Protein AF-A0A6L6G7Q2-F1 (afdb_monomer_lite)

pLDDT: mean 91.33, std 10.76, range [51.22, 98.31]

Radius of gyration: 20.95 Å; chains: 1; bounding box: 35×25×62 Å

Structure (mmCIF, N/CA/C/O backbone):
data_AF-A0A6L6G7Q2-F1
#
_entry.id   AF-A0A6L6G7Q2-F1
#
loop_
_atom_site.group_PDB
_atom_site.id
_atom_site.type_symbol
_atom_site.label_atom_id
_atom_site.label_alt_id
_atom_site.label_comp_id
_atom_site.label_asym_id
_atom_site.label_entity_id
_atom_site.label_seq_id
_atom_site.pdbx_PDB_ins_code
_atom_site.Cartn_x
_atom_site.Cartn_y
_atom_site.Cartn_z
_atom_site.occupancy
_atom_site.B_iso_or_equiv
_atom_site.auth_seq_id
_atom_site.auth_comp_id
_atom_site.auth_asym_id
_atom_site.auth_atom_id
_atom_site.pdbx_PDB_model_num
ATOM 1 N N . MET A 1 1 ? -1.459 4.761 33.527 1.00 51.22 1 MET A N 1
ATOM 2 C CA . MET A 1 1 ? -2.480 4.071 32.713 1.00 51.22 1 MET A CA 1
ATOM 3 C C . MET A 1 1 ? -3.604 5.061 32.487 1.00 51.22 1 MET A C 1
ATOM 5 O O . MET A 1 1 ? -4.128 5.562 33.476 1.00 51.22 1 MET A O 1
ATOM 9 N N . GLU A 1 2 ? -3.931 5.403 31.241 1.00 62.84 2 GLU A N 1
ATOM 10 C CA . GLU A 1 2 ? -5.169 6.145 30.980 1.00 62.84 2 GLU A CA 1
ATOM 11 C C . GLU A 1 2 ? -6.356 5.309 31.467 1.00 62.84 2 GLU A C 1
ATOM 13 O O . GLU A 1 2 ? -6.451 4.119 31.166 1.00 62.84 2 GLU A O 1
ATOM 18 N N . LYS A 1 3 ? -7.251 5.914 32.249 1.00 75.31 3 LYS A N 1
ATOM 19 C CA . LYS A 1 3 ? -8.533 5.287 32.573 1.00 75.31 3 LYS A CA 1
ATOM 20 C C . LYS A 1 3 ? -9.404 5.328 31.319 1.00 75.31 3 LYS A C 1
ATOM 22 O O . LYS A 1 3 ? -9.640 6.403 30.772 1.00 75.31 3 LYS A O 1
ATOM 27 N N . ASN A 1 4 ? -9.917 4.175 30.902 1.00 81.38 4 ASN A N 1
ATOM 28 C CA . ASN A 1 4 ? -10.984 4.108 29.909 1.00 81.38 4 ASN A CA 1
ATOM 29 C C . ASN A 1 4 ? -12.270 4.636 30.557 1.00 81.38 4 ASN A C 1
ATOM 31 O O . ASN A 1 4 ? -12.920 3.936 31.333 1.00 81.38 4 ASN A O 1
ATOM 35 N N . THR A 1 5 ? -12.583 5.902 30.302 1.00 94.12 5 THR A N 1
ATOM 36 C CA . THR A 1 5 ? -13.849 6.534 30.668 1.00 94.12 5 THR A CA 1
ATOM 37 C C . THR A 1 5 ? -14.770 6.485 29.455 1.00 94.12 5 THR A C 1
ATOM 39 O O . THR A 1 5 ? -14.304 6.337 28.328 1.00 94.12 5 THR A O 1
ATOM 42 N N . LEU A 1 6 ? -16.084 6.604 29.658 1.00 94.75 6 LEU A N 1
ATOM 43 C CA . LEU A 1 6 ? -17.021 6.599 28.531 1.00 94.75 6 LEU A CA 1
ATOM 44 C C . LEU A 1 6 ? -16.699 7.699 27.493 1.00 94.75 6 LEU A C 1
ATOM 46 O O . LEU A 1 6 ? -16.644 7.363 26.314 1.00 94.75 6 LEU A O 1
ATOM 50 N N . PRO A 1 7 ? -16.377 8.953 27.884 1.00 95.31 7 PRO A N 1
ATO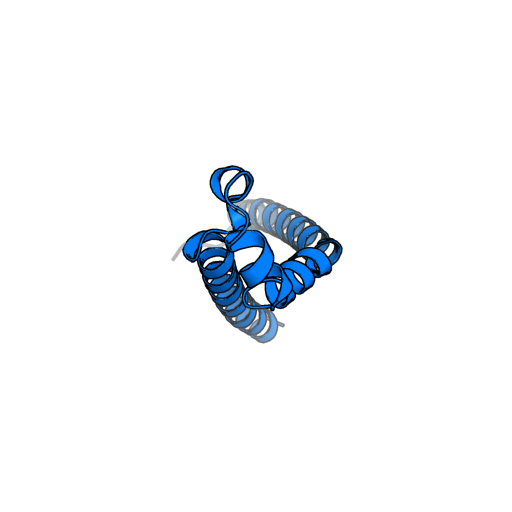M 51 C CA . PRO A 1 7 ? -15.934 9.964 26.923 1.00 95.31 7 PRO A CA 1
ATOM 52 C C . PRO A 1 7 ? -14.646 9.584 26.179 1.00 95.31 7 PRO A C 1
ATOM 54 O O . PRO A 1 7 ? -14.589 9.736 24.965 1.00 95.31 7 PRO A O 1
ATOM 57 N N . SER A 1 8 ? -13.636 9.026 26.865 1.00 95.12 8 SER A N 1
ATOM 58 C CA . SER A 1 8 ? -12.377 8.664 26.194 1.00 95.12 8 SER A CA 1
ATOM 59 C C . SER A 1 8 ? -12.519 7.460 25.260 1.00 95.12 8 SER A C 1
ATOM 61 O O . SER A 1 8 ? -11.760 7.329 24.303 1.00 95.12 8 SER A O 1
ATOM 63 N N . LEU A 1 9 ? -13.491 6.578 25.507 1.00 96.25 9 LEU A N 1
ATOM 64 C CA . LEU A 1 9 ? -13.844 5.497 24.588 1.00 96.25 9 LEU A CA 1
ATOM 65 C C . LEU A 1 9 ? -14.607 6.012 23.362 1.00 96.25 9 LEU A C 1
ATOM 67 O O . LEU A 1 9 ? -14.316 5.559 22.259 1.00 96.25 9 LEU A O 1
ATOM 71 N N . GLU A 1 10 ? -15.524 6.966 23.540 1.00 96.81 10 GLU A N 1
ATOM 72 C CA . GLU A 1 10 ? -16.251 7.605 22.434 1.00 96.81 10 GLU A CA 1
ATOM 73 C C . GLU A 1 10 ? -15.286 8.331 21.485 1.00 96.81 10 GLU A C 1
ATOM 75 O O . GLU A 1 10 ? -15.331 8.122 20.276 1.00 96.81 10 GLU A O 1
ATOM 80 N N . GLU A 1 11 ? -14.336 9.100 22.025 1.00 96.62 11 GLU A N 1
ATOM 81 C CA . GLU A 1 11 ? -13.295 9.771 21.231 1.00 96.62 11 GLU A CA 1
ATOM 82 C C . GLU A 1 11 ? -12.439 8.768 20.440 1.00 96.62 11 GLU A C 1
ATOM 84 O O . GLU A 1 11 ? -12.186 8.954 19.247 1.00 96.62 11 GLU A O 1
ATOM 89 N N . LYS A 1 12 ? -12.029 7.662 21.080 1.00 96.31 12 LYS A N 1
ATOM 90 C CA . LYS A 1 12 ? -11.268 6.585 20.423 1.00 96.31 12 LYS A CA 1
ATOM 91 C C . LYS A 1 12 ? -12.078 5.918 19.312 1.00 96.31 12 LYS A C 1
ATOM 93 O O . LYS A 1 12 ? -11.520 5.644 18.251 1.00 96.31 12 LYS A O 1
ATOM 98 N N . TYR A 1 13 ? -13.369 5.676 19.540 1.00 97.38 13 TYR A N 1
ATOM 99 C CA . TYR A 1 13 ? -14.273 5.112 18.541 1.00 97.38 13 TYR A CA 1
ATOM 100 C C . TYR A 1 13 ? -14.417 6.039 17.333 1.00 97.38 13 TYR A C 1
ATOM 102 O O . TYR A 1 13 ? -14.183 5.604 16.206 1.00 97.38 13 TYR A O 1
ATOM 110 N N . GLN A 1 14 ? -14.738 7.314 17.555 1.00 98.12 14 GLN A N 1
ATOM 111 C CA . GLN A 1 14 ? -14.923 8.283 16.474 1.00 98.12 14 GLN A CA 1
ATOM 112 C C . GLN A 1 14 ? -13.659 8.395 15.621 1.00 98.12 14 GLN A C 1
ATOM 114 O O . GLN A 1 14 ? -13.717 8.218 14.405 1.00 98.12 14 GLN A O 1
ATOM 119 N N . HIS A 1 15 ? -12.503 8.564 16.265 1.00 97.75 15 HIS A N 1
ATOM 120 C CA . HIS A 1 15 ? -11.221 8.645 15.576 1.00 97.75 15 HIS A CA 1
ATOM 121 C C . HIS A 1 15 ? -10.894 7.371 14.780 1.00 97.75 15 HIS A C 1
ATOM 123 O O . HIS A 1 15 ? -10.564 7.443 13.595 1.00 97.75 15 HIS A O 1
ATOM 129 N N . PHE A 1 16 ? -11.010 6.191 15.398 1.00 97.50 16 PHE A N 1
ATOM 130 C CA . PHE A 1 16 ? -10.663 4.940 14.724 1.00 97.50 16 PHE A CA 1
ATOM 131 C C . PHE A 1 16 ? -11.648 4.586 13.602 1.00 97.50 16 PHE A C 1
ATOM 133 O O . PHE A 1 16 ? -11.219 4.121 12.551 1.00 97.50 16 PHE A O 1
ATOM 140 N N . SER A 1 17 ? -12.947 4.846 13.782 1.00 98.12 17 SER A N 1
ATOM 141 C CA . SER A 1 17 ? -13.966 4.599 12.752 1.00 98.12 17 SER A CA 1
ATOM 142 C C . SER A 1 17 ? -13.710 5.414 11.481 1.00 98.12 17 SER A C 1
ATOM 144 O O . SER A 1 17 ? -13.834 4.884 10.376 1.00 98.12 17 SER A O 1
ATOM 146 N N . GLN A 1 18 ? -13.258 6.664 11.628 1.00 98.25 18 GLN A N 1
ATOM 147 C CA . GLN A 1 18 ? -12.865 7.507 10.505 1.00 98.25 18 GLN A CA 1
ATOM 148 C C . GLN A 1 18 ? -11.634 6.946 9.779 1.00 98.25 18 GLN A C 1
ATOM 150 O O . GLN A 1 18 ? -11.652 6.825 8.555 1.00 98.25 18 GLN A O 1
ATOM 155 N N . ILE A 1 19 ? -10.585 6.568 10.519 1.00 98.19 19 ILE A N 1
ATOM 156 C CA . ILE A 1 19 ? -9.370 5.973 9.935 1.00 98.19 19 ILE A CA 1
ATOM 157 C C . ILE A 1 19 ? -9.703 4.667 9.207 1.00 98.19 19 ILE A C 1
ATOM 159 O O . ILE A 1 19 ? -9.224 4.442 8.098 1.00 98.19 19 ILE A O 1
ATOM 163 N N . GLN A 1 20 ? -10.544 3.820 9.803 1.00 97.25 20 GLN A N 1
ATOM 164 C CA . GLN A 1 20 ? -10.964 2.550 9.216 1.00 97.25 20 GLN A CA 1
ATOM 165 C C . GLN A 1 20 ? -11.689 2.761 7.880 1.00 97.25 20 GLN A C 1
ATOM 167 O O . GLN A 1 20 ? -11.409 2.044 6.920 1.00 97.25 20 GLN A O 1
ATOM 172 N N . ALA A 1 21 ? -12.592 3.743 7.806 1.00 98.12 21 ALA A N 1
ATOM 173 C CA . ALA A 1 21 ? -13.310 4.068 6.576 1.00 98.12 21 ALA A CA 1
ATOM 174 C C . ALA A 1 21 ? -12.359 4.569 5.475 1.00 98.12 21 ALA A C 1
ATOM 176 O O . ALA A 1 21 ? -12.394 4.062 4.357 1.00 98.12 21 ALA A O 1
ATOM 177 N N . GLN A 1 22 ? -11.455 5.495 5.811 1.00 98.19 22 GLN A N 1
ATOM 178 C CA . GLN A 1 22 ? -10.463 6.028 4.869 1.00 98.19 22 GLN A CA 1
ATOM 179 C C . GLN A 1 22 ? -9.503 4.947 4.362 1.00 98.19 22 GLN A C 1
ATOM 181 O O . GLN A 1 22 ? -9.162 4.912 3.178 1.00 98.19 22 GLN A O 1
ATOM 186 N N . PHE A 1 23 ? -9.068 4.048 5.249 1.00 97.38 23 PHE A N 1
ATOM 187 C CA . PHE A 1 23 ? -8.204 2.934 4.876 1.00 97.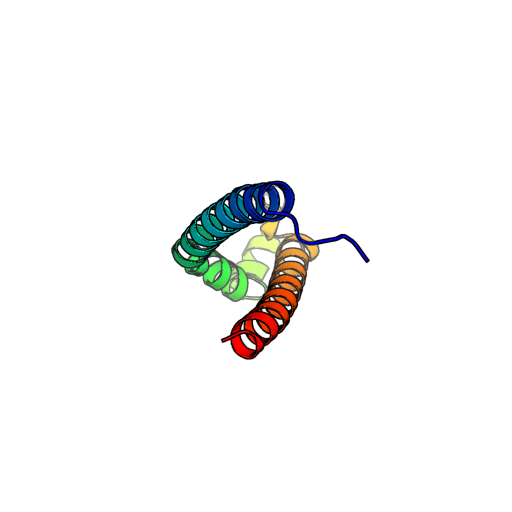38 23 PHE A CA 1
ATOM 188 C C . PHE A 1 23 ? -8.912 1.970 3.920 1.00 97.38 23 PHE A C 1
ATOM 190 O O . PHE A 1 23 ? -8.310 1.557 2.933 1.00 97.38 23 PHE A O 1
ATOM 197 N N . ALA A 1 24 ? -10.184 1.649 4.175 1.00 97.75 24 ALA A N 1
ATOM 198 C CA . ALA A 1 24 ? -10.972 0.787 3.299 1.00 97.75 24 ALA A CA 1
ATOM 199 C C . ALA A 1 24 ? -11.129 1.385 1.891 1.00 97.75 24 ALA A C 1
ATOM 201 O O . ALA A 1 24 ? -10.856 0.696 0.912 1.00 97.75 24 ALA A O 1
ATOM 202 N N . GLU A 1 25 ? -11.479 2.670 1.791 1.00 98.25 25 GLU A N 1
ATOM 203 C CA . GLU A 1 25 ? -11.605 3.377 0.507 1.00 98.25 25 GLU A CA 1
ATOM 204 C C . GLU A 1 25 ? -10.268 3.432 -0.252 1.00 98.25 25 GLU A C 1
ATOM 206 O O . GLU A 1 25 ? -10.199 3.147 -1.448 1.00 98.25 25 GLU A O 1
ATOM 211 N N . THR A 1 26 ? -9.176 3.743 0.453 1.00 97.75 26 THR A N 1
ATOM 212 C CA . THR A 1 26 ? -7.834 3.789 -0.148 1.00 97.75 26 THR A CA 1
ATOM 213 C C . THR A 1 26 ? -7.409 2.414 -0.659 1.00 97.75 26 THR A C 1
ATOM 215 O O . THR A 1 26 ? -6.848 2.306 -1.750 1.00 97.75 26 THR A O 1
ATOM 218 N N . LEU 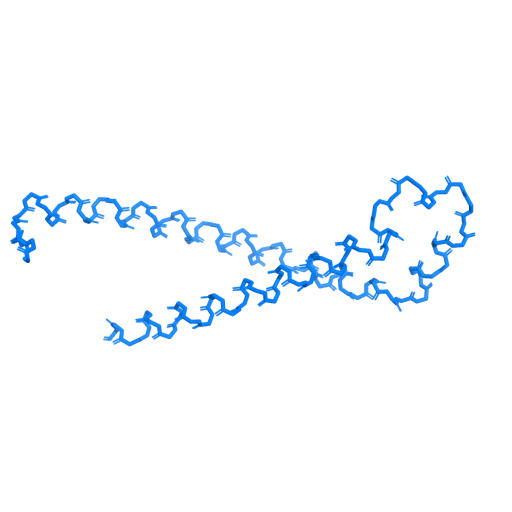A 1 27 ? -7.678 1.359 0.114 1.00 97.50 27 LEU A N 1
ATOM 219 C CA . LEU A 1 27 ? -7.365 -0.014 -0.267 1.00 97.50 27 LEU A CA 1
ATOM 220 C C . LEU A 1 27 ? -8.177 -0.456 -1.487 1.00 97.50 27 LEU A C 1
ATOM 222 O O . LEU A 1 27 ? -7.615 -1.078 -2.385 1.00 97.50 27 LEU A O 1
ATOM 226 N N . GLU A 1 28 ? -9.463 -0.117 -1.545 1.00 98.06 28 GLU A N 1
ATOM 227 C CA . GLU A 1 28 ? -10.308 -0.416 -2.700 1.00 98.06 28 GLU A CA 1
ATOM 228 C C . GLU A 1 28 ? -9.780 0.270 -3.967 1.00 98.06 28 GLU A C 1
ATOM 230 O O . GLU A 1 28 ? -9.557 -0.397 -4.979 1.00 98.06 28 GLU A O 1
ATOM 235 N N . ASN A 1 29 ? -9.471 1.569 -3.901 1.00 97.81 29 ASN A N 1
ATOM 236 C CA . ASN A 1 29 ? -8.855 2.286 -5.021 1.00 97.81 29 ASN A CA 1
ATOM 237 C C . ASN A 1 29 ? -7.517 1.662 -5.443 1.00 97.81 29 ASN A C 1
ATOM 239 O O . ASN A 1 29 ? -7.251 1.514 -6.637 1.00 97.81 29 ASN A O 1
ATOM 243 N N . TYR A 1 30 ? -6.677 1.265 -4.484 1.00 97.38 30 TYR A N 1
ATOM 244 C CA . TYR A 1 30 ? -5.413 0.588 -4.774 1.00 97.38 30 TYR A CA 1
ATOM 245 C C . TYR A 1 30 ? -5.638 -0.736 -5.519 1.00 97.38 30 TYR A C 1
ATOM 247 O O . TYR A 1 30 ? -4.973 -1.009 -6.515 1.00 97.38 30 TYR A O 1
ATOM 255 N N . GLN A 1 31 ? -6.607 -1.541 -5.076 1.00 97.25 31 GLN A N 1
ATOM 256 C CA . GLN A 1 31 ? -6.953 -2.820 -5.701 1.00 97.25 31 GLN A CA 1
ATOM 257 C C . GLN A 1 31 ? -7.488 -2.646 -7.125 1.00 97.25 31 GLN A C 1
ATOM 259 O O . GLN A 1 31 ? -7.090 -3.394 -8.017 1.00 97.25 31 GLN A O 1
ATOM 264 N N . GLN A 1 32 ? -8.345 -1.648 -7.356 1.00 98.31 32 GLN A N 1
ATOM 265 C CA . GLN A 1 32 ? -8.925 -1.372 -8.675 1.00 98.31 32 GLN A CA 1
ATOM 266 C C . GLN A 1 32 ? -7.872 -0.969 -9.718 1.00 98.31 32 GLN A C 1
ATOM 268 O O . GLN A 1 32 ? -8.025 -1.296 -10.892 1.00 98.31 32 GLN A O 1
ATOM 273 N N . ASN A 1 33 ? -6.788 -0.314 -9.292 1.00 97.81 33 ASN A N 1
ATOM 274 C CA . ASN A 1 33 ? -5.724 0.172 -10.178 1.00 97.81 33 ASN A CA 1
ATOM 275 C C . ASN A 1 33 ? -4.452 -0.696 -10.129 1.00 97.81 33 ASN A C 1
ATOM 277 O O . ASN A 1 33 ? -3.434 -0.359 -10.731 1.00 97.81 33 ASN A O 1
ATOM 281 N N . TYR A 1 34 ? -4.475 -1.840 -9.434 1.00 97.88 34 TYR A N 1
ATOM 282 C CA . TYR A 1 34 ? -3.276 -2.666 -9.244 1.00 97.88 34 TYR A CA 1
ATOM 283 C C . TYR A 1 34 ? -2.713 -3.236 -10.557 1.00 97.88 34 TYR A C 1
ATOM 285 O O . TYR A 1 34 ? -1.518 -3.516 -10.665 1.00 97.88 34 TYR A O 1
ATOM 293 N N . GLN A 1 35 ? -3.554 -3.372 -11.584 1.00 98.06 35 GLN A N 1
ATOM 294 C CA . GLN A 1 35 ? -3.126 -3.828 -12.904 1.00 98.06 35 GLN A CA 1
ATOM 295 C C . GLN A 1 35 ? -2.095 -2.886 -13.549 1.00 98.06 35 GLN A C 1
ATOM 297 O O . GLN A 1 35 ? -1.213 -3.365 -14.264 1.00 98.06 35 GLN A O 1
ATOM 302 N N . ASP A 1 36 ? -2.149 -1.585 -13.261 1.00 97.56 36 ASP A N 1
ATOM 303 C CA . ASP A 1 36 ? -1.190 -0.611 -13.790 1.00 97.56 36 ASP A CA 1
ATOM 304 C C . ASP A 1 36 ? 0.211 -0.884 -13.237 1.00 97.56 36 ASP A C 1
ATOM 306 O O . ASP A 1 36 ? 1.189 -0.928 -13.983 1.00 97.56 36 ASP A O 1
ATOM 310 N N . PHE A 1 37 ? 0.313 -1.181 -11.937 1.00 97.12 37 PHE A N 1
ATOM 311 C CA . PHE A 1 37 ? 1.572 -1.607 -11.325 1.00 97.12 37 PHE A CA 1
ATOM 312 C C . PHE A 1 37 ? 2.120 -2.876 -11.989 1.00 97.12 37 PHE A C 1
ATOM 314 O O . PHE A 1 37 ? 3.312 -2.950 -12.292 1.00 97.12 37 PHE A O 1
ATOM 321 N N . VAL A 1 38 ? 1.258 -3.864 -12.254 1.00 97.50 38 VAL A N 1
ATOM 322 C CA . VAL A 1 38 ? 1.651 -5.114 -12.925 1.00 97.50 38 VAL A CA 1
ATOM 323 C C . VAL A 1 38 ? 2.218 -4.835 -14.320 1.00 97.50 38 VAL A C 1
ATOM 325 O O . VAL A 1 38 ? 3.248 -5.403 -14.683 1.00 97.50 38 VAL A O 1
ATOM 328 N N . GLN A 1 39 ? 1.591 -3.938 -15.085 1.00 97.50 39 GLN A N 1
ATOM 329 C CA . GLN A 1 39 ? 2.075 -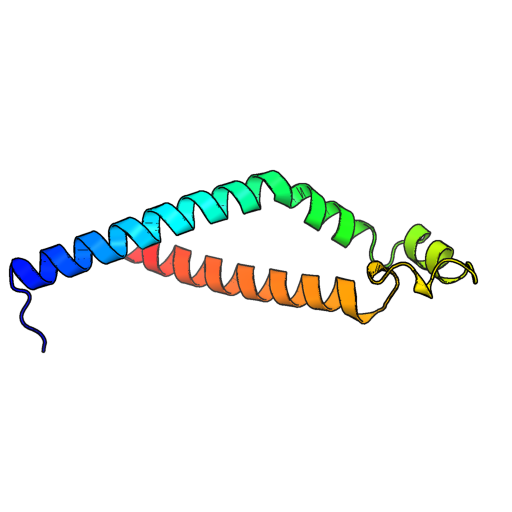3.543 -16.411 1.00 97.50 39 GLN A CA 1
ATOM 330 C C . GLN A 1 39 ? 3.417 -2.807 -16.334 1.00 97.50 39 GLN A C 1
ATOM 332 O O . GLN A 1 39 ? 4.348 -3.164 -17.053 1.00 97.50 39 GLN A O 1
ATOM 337 N N . LEU A 1 40 ? 3.561 -1.844 -15.419 1.00 96.31 40 LEU A N 1
ATOM 338 C CA . LEU A 1 40 ? 4.824 -1.128 -15.200 1.00 96.31 40 LEU A CA 1
ATOM 339 C C . LEU A 1 40 ? 5.954 -2.076 -14.776 1.00 96.31 40 LEU A C 1
ATOM 341 O O . LEU A 1 40 ? 7.097 -1.927 -15.213 1.00 96.31 40 LEU A O 1
ATOM 345 N N . ARG A 1 41 ? 5.636 -3.085 -13.957 1.00 95.56 41 ARG A N 1
ATOM 346 C CA . ARG A 1 41 ? 6.588 -4.113 -13.531 1.00 95.56 41 ARG A CA 1
ATOM 347 C C . ARG A 1 41 ? 7.028 -5.015 -14.677 1.00 95.56 41 ARG A C 1
ATOM 349 O O . ARG A 1 41 ? 8.199 -5.377 -14.714 1.00 95.56 41 ARG A O 1
ATOM 356 N N . ALA A 1 42 ? 6.112 -5.371 -15.574 1.00 96.00 42 ALA A N 1
ATOM 357 C CA . ALA A 1 42 ? 6.419 -6.161 -16.763 1.00 96.00 42 ALA A CA 1
ATOM 358 C C . ALA A 1 42 ? 7.227 -5.363 -17.798 1.00 96.00 42 ALA A C 1
ATOM 360 O O . ALA A 1 42 ? 8.091 -5.924 -18.463 1.00 96.00 42 ALA A O 1
ATOM 361 N N . PHE A 1 43 ? 6.966 -4.059 -17.908 1.00 95.25 43 PHE A N 1
ATOM 362 C CA . PHE A 1 43 ? 7.682 -3.168 -18.815 1.00 95.25 43 PHE A CA 1
ATOM 363 C C . PHE A 1 43 ? 9.143 -2.960 -18.396 1.00 95.25 43 PHE A C 1
ATOM 365 O O . PHE A 1 43 ? 10.038 -3.039 -19.235 1.00 95.25 43 PHE A O 1
ATOM 372 N N . TYR A 1 44 ? 9.418 -2.718 -17.111 1.00 93.69 44 TYR A N 1
ATOM 373 C CA . TYR A 1 44 ? 10.783 -2.453 -16.645 1.00 93.69 44 TYR A CA 1
ATOM 374 C C . TYR A 1 44 ? 11.738 -3.628 -16.909 1.00 93.69 44 TYR A C 1
ATOM 376 O O . TYR A 1 44 ? 11.569 -4.714 -16.352 1.00 93.69 44 TYR A O 1
ATOM 384 N N . GLY A 1 45 ? 12.780 -3.387 -17.711 1.00 89.75 45 GLY A N 1
ATOM 385 C CA . GLY A 1 45 ? 13.762 -4.405 -18.099 1.00 89.75 45 GLY A CA 1
ATOM 386 C C . GLY A 1 45 ? 13.309 -5.335 -19.232 1.00 89.75 45 GLY A C 1
ATOM 387 O O . GLY A 1 45 ? 13.993 -6.319 -19.502 1.00 89.75 45 GLY A O 1
ATOM 388 N N . SER A 1 46 ? 12.179 -5.046 -19.883 1.00 94.12 46 SER A N 1
ATOM 389 C CA . SER A 1 46 ? 11.777 -5.693 -21.140 1.00 94.12 46 SER A CA 1
ATOM 390 C C . SER A 1 46 ? 12.574 -5.161 -22.336 1.00 94.12 46 SER A C 1
ATOM 392 O O . SER A 1 46 ? 13.154 -4.074 -22.264 1.00 94.12 46 SER A O 1
ATOM 394 N N . ASP A 1 47 ? 12.559 -5.897 -23.451 1.00 93.25 47 ASP A N 1
ATOM 395 C CA . ASP A 1 47 ? 13.164 -5.454 -24.715 1.00 93.25 47 ASP A CA 1
ATOM 396 C C . ASP A 1 47 ? 12.583 -4.098 -25.159 1.00 93.25 47 ASP A C 1
ATOM 398 O O . ASP A 1 47 ? 13.345 -3.179 -25.455 1.00 93.25 47 ASP A O 1
ATOM 402 N N . ASP A 1 48 ? 11.261 -3.914 -25.051 1.00 90.81 48 ASP A N 1
ATOM 403 C CA . ASP A 1 48 ? 10.573 -2.650 -25.360 1.00 90.81 48 ASP A CA 1
ATOM 404 C C . ASP A 1 48 ? 11.117 -1.468 -24.538 1.00 90.81 48 ASP A C 1
ATOM 406 O O . ASP A 1 48 ? 11.269 -0.353 -25.047 1.00 90.81 48 ASP A O 1
ATOM 410 N N . TRP A 1 49 ? 11.443 -1.687 -23.259 1.00 91.25 49 TRP A N 1
ATOM 411 C CA . TRP A 1 49 ? 12.039 -0.658 -22.399 1.00 91.25 49 TRP A CA 1
ATOM 412 C C . TRP A 1 49 ? 13.470 -0.312 -22.830 1.00 91.25 49 TRP A C 1
ATOM 414 O O . TRP A 1 49 ? 13.836 0.867 -22.872 1.00 91.25 49 TRP A O 1
ATOM 424 N N . TYR A 1 50 ? 14.272 -1.316 -23.200 1.00 88.44 50 TYR A N 1
ATOM 425 C CA . TYR A 1 50 ? 15.630 -1.107 -23.711 1.00 88.44 50 TYR A CA 1
ATOM 426 C C . TYR A 1 50 ? 15.650 -0.411 -25.076 1.00 88.44 50 TYR A C 1
ATOM 428 O O . TYR A 1 50 ? 16.519 0.431 -25.311 1.00 88.44 50 TYR A O 1
ATOM 436 N N . GLU A 1 51 ? 14.713 -0.734 -25.966 1.00 89.19 51 GLU A N 1
ATOM 437 C CA . GLU A 1 51 ? 14.561 -0.082 -27.271 1.00 89.19 51 GLU A CA 1
ATOM 438 C C . GLU A 1 51 ? 14.107 1.374 -27.115 1.00 89.19 51 GLU A C 1
ATOM 440 O O . GLU A 1 51 ? 14.702 2.288 -27.696 1.00 89.19 51 GLU A O 1
ATOM 445 N N . SER A 1 52 ? 13.122 1.614 -26.245 1.00 86.69 52 SER A N 1
ATOM 446 C CA . SER A 1 52 ? 12.620 2.961 -25.939 1.00 86.69 52 SER A CA 1
ATOM 447 C C . SER A 1 52 ? 13.720 3.877 -25.392 1.00 86.69 52 SER A C 1
ATOM 449 O O . SER A 1 52 ? 13.768 5.059 -25.724 1.00 86.69 52 SER A O 1
ATOM 451 N N . ARG A 1 53 ? 14.660 3.330 -24.611 1.00 82.19 53 ARG A N 1
ATOM 452 C CA . ARG A 1 53 ? 15.835 4.059 -24.103 1.00 82.19 53 ARG A CA 1
ATOM 453 C C . ARG A 1 53 ? 16.847 4.471 -25.164 1.00 82.19 53 ARG A C 1
ATOM 455 O O . ARG A 1 53 ? 17.551 5.458 -24.979 1.00 82.19 53 ARG A O 1
ATOM 462 N N . GLN A 1 54 ? 16.985 3.691 -26.230 1.00 81.88 54 GLN A N 1
ATOM 463 C CA . GLN A 1 54 ? 17.992 3.933 -27.267 1.00 81.88 54 GLN A CA 1
ATOM 464 C C . GLN A 1 54 ? 17.545 4.993 -28.279 1.00 81.88 54 GLN A C 1
ATOM 466 O O . GLN A 1 54 ? 18.359 5.459 -29.076 1.00 81.88 54 GLN A O 1
ATOM 471 N N . THR A 1 55 ? 16.270 5.390 -28.241 1.00 74.94 55 THR A N 1
ATOM 472 C CA . THR A 1 55 ? 15.701 6.392 -29.142 1.00 74.94 55 THR A CA 1
ATOM 473 C C . THR A 1 55 ? 16.044 7.808 -28.640 1.00 74.94 55 THR A C 1
ATOM 475 O O . THR A 1 55 ? 15.491 8.247 -27.630 1.00 74.94 55 THR A O 1
ATOM 478 N N . PRO A 1 56 ? 16.939 8.561 -29.320 1.00 58.22 56 PRO A N 1
ATOM 479 C CA . PRO A 1 56 ? 17.610 9.733 -28.735 1.00 58.22 56 PRO A CA 1
ATOM 480 C C . PRO A 1 56 ? 16.719 10.940 -28.417 1.00 58.22 56 PRO A C 1
ATOM 482 O O . PRO A 1 56 ? 17.145 11.814 -27.673 1.00 58.22 56 PRO A O 1
ATOM 485 N N . ASN A 1 57 ? 15.521 11.030 -29.003 1.00 60.97 57 ASN A N 1
ATOM 486 C CA . ASN A 1 57 ? 14.667 12.217 -28.883 1.00 60.97 57 ASN A CA 1
ATOM 487 C C . ASN A 1 57 ? 13.591 12.120 -27.791 1.00 60.97 57 ASN A C 1
ATOM 489 O O . ASN A 1 57 ? 13.070 13.158 -27.396 1.00 60.97 57 ASN A O 1
ATOM 493 N N . ASP A 1 58 ? 13.286 10.920 -27.286 1.00 57.25 58 ASP A N 1
ATOM 494 C CA . ASP A 1 58 ? 12.153 10.706 -26.370 1.00 57.25 58 ASP A CA 1
ATOM 495 C C . ASP A 1 58 ? 12.581 10.238 -24.969 1.00 57.25 58 ASP A C 1
ATOM 497 O O . ASP A 1 58 ? 11.804 10.337 -24.020 1.00 57.25 58 ASP A O 1
ATOM 501 N N . ALA A 1 59 ? 13.825 9.776 -24.798 1.00 58.59 59 ALA A N 1
ATOM 502 C CA . ALA A 1 59 ? 14.305 9.235 -23.525 1.00 58.59 59 ALA A CA 1
ATOM 503 C C . ALA A 1 59 ? 14.257 10.250 -22.362 1.00 58.59 59 ALA A C 1
ATOM 505 O O . ALA A 1 59 ? 13.897 9.881 -21.245 1.00 58.59 59 ALA A O 1
ATOM 506 N N . ASP A 1 60 ? 14.533 11.532 -22.632 1.00 64.81 60 ASP A N 1
ATOM 507 C CA . ASP A 1 60 ? 14.478 12.606 -21.626 1.00 64.81 60 ASP A CA 1
ATOM 508 C C . ASP A 1 60 ? 13.043 13.085 -21.327 1.00 64.81 60 ASP A C 1
ATOM 510 O O . ASP A 1 60 ? 12.807 13.763 -20.326 1.00 64.81 60 ASP A O 1
ATOM 514 N N . ALA A 1 61 ? 12.066 12.732 -22.172 1.00 74.06 61 ALA A N 1
ATOM 515 C CA . ALA A 1 61 ? 10.667 13.120 -21.990 1.00 74.06 61 ALA A CA 1
ATOM 516 C C . ALA A 1 61 ? 9.915 12.195 -21.015 1.00 74.06 61 ALA A C 1
ATOM 518 O O . ALA A 1 61 ? 8.899 12.598 -20.443 1.00 74.06 61 ALA A O 1
ATOM 519 N N . PHE A 1 62 ? 10.410 10.970 -20.796 1.00 83.75 62 PHE A N 1
ATOM 520 C CA . PHE A 1 62 ? 9.721 9.945 -20.012 1.00 83.75 62 PHE A CA 1
ATOM 521 C C . PHE A 1 62 ? 10.553 9.476 -18.815 1.00 83.75 62 PHE A C 1
ATOM 523 O O . PHE A 1 62 ? 11.470 8.668 -18.942 1.00 83.75 62 PHE A O 1
ATOM 530 N N . SER A 1 63 ? 10.163 9.893 -17.605 1.00 85.50 63 SER A N 1
ATOM 531 C CA . SER A 1 63 ? 10.844 9.496 -16.360 1.00 85.50 63 SER A CA 1
ATOM 532 C C . SER A 1 63 ? 10.878 7.979 -16.131 1.00 85.50 63 SER A C 1
ATOM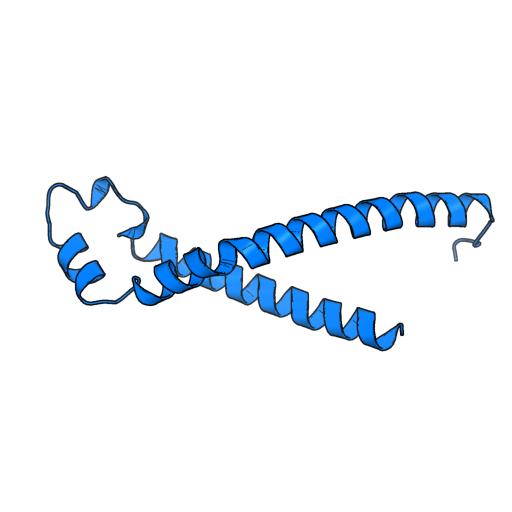 534 O O . SER A 1 63 ? 11.829 7.473 -15.537 1.00 85.50 63 SER A O 1
ATOM 536 N N . ILE A 1 64 ? 9.901 7.228 -16.650 1.00 86.81 64 ILE A N 1
ATOM 537 C CA . ILE A 1 64 ? 9.850 5.755 -16.573 1.00 86.81 64 ILE A CA 1
ATOM 538 C C . ILE A 1 64 ? 11.008 5.065 -17.311 1.00 86.81 64 ILE A C 1
ATOM 540 O O . ILE A 1 64 ? 11.310 3.902 -17.042 1.00 86.81 64 ILE A O 1
ATOM 544 N N . LEU A 1 65 ? 11.665 5.777 -18.231 1.00 85.81 65 LEU A N 1
ATOM 545 C CA . LEU A 1 65 ? 12.860 5.307 -18.917 1.00 85.81 65 LEU A CA 1
ATOM 546 C C . LEU A 1 65 ? 14.126 5.562 -18.098 1.00 85.81 65 LEU A C 1
ATOM 548 O O . LEU A 1 65 ? 15.182 5.120 -18.514 1.00 85.81 65 LEU A O 1
ATOM 552 N N . SER A 1 66 ? 14.083 6.210 -16.932 1.00 85.12 66 SER A N 1
ATOM 553 C CA . SER A 1 66 ? 15.224 6.233 -15.996 1.00 85.12 66 SER A CA 1
ATOM 554 C C . SER A 1 66 ? 15.383 4.890 -15.261 1.00 85.12 66 SER A C 1
ATOM 556 O O . SER A 1 66 ? 14.435 4.112 -15.171 1.00 85.12 66 SER A O 1
ATOM 558 N N . GLU A 1 67 ? 16.585 4.589 -14.748 1.00 77.06 67 GLU A N 1
ATOM 559 C CA . GLU A 1 67 ? 16.819 3.320 -14.020 1.00 77.06 67 GLU A CA 1
ATOM 560 C C . GLU A 1 67 ? 16.120 3.345 -12.665 1.00 77.06 67 GLU A C 1
ATOM 562 O O . GLU A 1 67 ? 15.596 2.324 -12.219 1.00 77.06 67 GLU A O 1
ATOM 567 N N . ASP A 1 68 ? 16.062 4.535 -12.065 1.00 89.44 68 ASP A N 1
ATOM 568 C CA . ASP A 1 68 ? 15.654 4.733 -10.683 1.00 89.44 68 ASP A CA 1
ATOM 569 C C . ASP A 1 68 ? 14.137 4.842 -10.511 1.00 89.44 68 ASP A C 1
ATOM 571 O O . ASP A 1 68 ? 13.615 4.381 -9.503 1.00 89.44 68 ASP A O 1
ATOM 575 N N . THR A 1 69 ? 13.396 5.426 -11.463 1.00 92.56 69 THR A N 1
ATOM 576 C CA . THR A 1 69 ? 11.966 5.742 -11.244 1.00 92.56 69 THR A CA 1
ATOM 577 C C . THR A 1 69 ? 11.128 4.490 -10.983 1.00 92.56 69 THR A C 1
ATOM 579 O O . THR A 1 69 ? 10.458 4.392 -9.954 1.00 92.56 69 THR A O 1
ATOM 582 N N . LEU A 1 70 ? 11.174 3.512 -11.892 1.00 93.62 70 LEU A N 1
ATOM 583 C CA . LEU A 1 70 ? 10.406 2.274 -11.735 1.00 93.62 70 LEU A CA 1
ATOM 584 C C . LEU A 1 70 ? 10.992 1.383 -10.635 1.00 93.62 70 LEU A C 1
ATOM 586 O O . LEU A 1 70 ? 10.238 0.757 -9.892 1.00 93.62 70 LEU A O 1
ATOM 590 N N . TYR A 1 71 ? 12.316 1.383 -10.465 1.00 93.38 71 TYR A N 1
ATOM 591 C CA . TYR A 1 71 ? 12.963 0.666 -9.369 1.00 93.38 71 TYR A CA 1
ATOM 592 C C . TYR A 1 71 ? 12.490 1.163 -7.995 1.00 93.38 71 TYR A C 1
ATOM 594 O O . TYR A 1 71 ? 12.072 0.356 -7.164 1.00 93.38 71 TYR A O 1
ATOM 602 N N . ASN A 1 72 ? 12.478 2.481 -7.773 1.00 95.62 72 ASN A N 1
ATOM 603 C CA . ASN A 1 72 ? 12.012 3.091 -6.528 1.00 95.62 72 ASN A CA 1
ATOM 604 C C . ASN A 1 72 ? 10.544 2.752 -6.256 1.00 95.62 72 ASN A C 1
ATOM 606 O O . ASN A 1 72 ? 10.216 2.347 -5.143 1.00 95.62 72 ASN A O 1
ATOM 610 N N . LEU A 1 73 ? 9.686 2.800 -7.281 1.00 96.00 73 LEU A N 1
ATOM 611 C CA . LEU A 1 73 ? 8.292 2.368 -7.161 1.00 96.00 73 LEU A CA 1
ATOM 612 C C . LEU A 1 73 ? 8.179 0.905 -6.692 1.00 96.00 73 LEU A C 1
ATOM 614 O O . LEU A 1 73 ? 7.340 0.585 -5.849 1.00 96.00 73 LEU A O 1
ATOM 618 N N . PHE A 1 74 ? 9.022 -0.003 -7.195 1.00 95.44 74 PHE A N 1
ATOM 619 C CA . PHE A 1 74 ? 9.008 -1.410 -6.772 1.00 95.44 74 PHE A CA 1
ATOM 620 C C . PHE A 1 74 ? 9.506 -1.604 -5.336 1.00 95.44 74 PHE A C 1
ATOM 622 O O . PHE A 1 74 ? 8.985 -2.461 -4.611 1.00 95.44 74 PHE A O 1
ATOM 629 N N . VAL A 1 75 ? 10.490 -0.811 -4.909 1.00 97.06 75 VAL A N 1
ATOM 630 C CA . VAL A 1 75 ? 10.966 -0.793 -3.519 1.00 97.06 75 VAL A CA 1
ATOM 631 C C . VAL A 1 75 ? 9.856 -0.305 -2.589 1.00 97.06 75 VAL A C 1
ATOM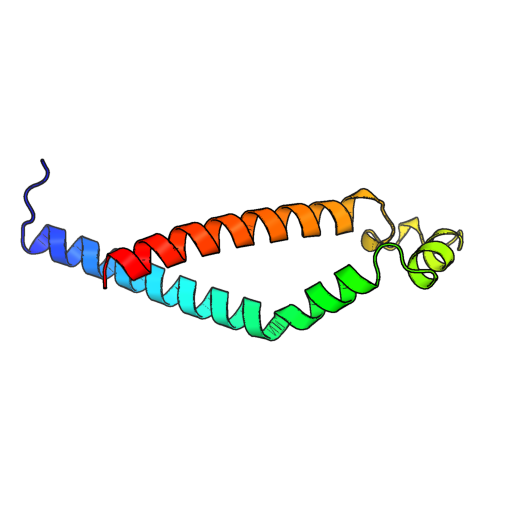 633 O O . VAL A 1 75 ? 9.556 -0.967 -1.594 1.00 97.06 75 VAL A O 1
ATOM 636 N N . GLU A 1 76 ? 9.189 0.795 -2.936 1.00 96.94 76 GLU A N 1
ATOM 637 C CA . GLU A 1 76 ? 8.056 1.336 -2.179 1.00 96.94 76 GLU A CA 1
ATOM 638 C C . GLU A 1 76 ? 6.890 0.344 -2.106 1.00 96.94 76 GLU A C 1
ATOM 640 O O . GLU A 1 76 ? 6.357 0.103 -1.021 1.00 96.94 76 GLU A O 1
ATOM 645 N N . HIS A 1 77 ? 6.544 -0.301 -3.225 1.00 97.62 77 HIS A N 1
ATOM 646 C CA . HIS A 1 77 ? 5.538 -1.364 -3.269 1.00 97.62 77 HIS A CA 1
ATOM 647 C C . HIS A 1 77 ? 5.887 -2.516 -2.315 1.00 97.62 77 HIS A C 1
ATOM 649 O O . HIS A 1 77 ? 5.036 -2.994 -1.565 1.00 97.62 77 HIS A O 1
ATOM 655 N N . SER A 1 78 ? 7.145 -2.962 -2.314 1.00 96.31 78 SER A N 1
ATOM 656 C CA . SER A 1 78 ? 7.599 -4.049 -1.437 1.00 96.31 78 SER A CA 1
ATOM 657 C C . SER A 1 78 ? 7.526 -3.653 0.041 1.00 96.31 78 SER A C 1
ATOM 659 O O . SER A 1 78 ? 7.049 -4.431 0.867 1.00 96.31 78 SER A O 1
ATOM 661 N N . GLY A 1 79 ? 7.917 -2.419 0.372 1.00 97.94 79 GLY A N 1
ATOM 662 C CA . GLY A 1 79 ? 7.786 -1.884 1.728 1.00 97.94 79 GLY A CA 1
ATOM 663 C C . GLY A 1 79 ? 6.328 -1.710 2.171 1.00 97.94 79 GLY A C 1
ATOM 664 O O . GLY A 1 79 ? 6.012 -1.883 3.349 1.00 97.94 79 GLY A O 1
ATOM 665 N N . LEU A 1 80 ? 5.415 -1.396 1.247 1.00 97.19 80 LEU A N 1
ATOM 666 C CA . LEU A 1 80 ? 3.980 -1.361 1.534 1.00 97.19 80 LEU A CA 1
ATOM 667 C C . LEU A 1 80 ? 3.435 -2.765 1.825 1.00 97.19 80 LEU A C 1
ATOM 669 O O . LEU A 1 80 ? 2.711 -2.935 2.807 1.00 97.19 80 LEU A O 1
ATOM 673 N N . LEU A 1 81 ? 3.821 -3.770 1.032 1.00 97.69 81 LEU A N 1
ATOM 674 C CA . LEU A 1 81 ? 3.432 -5.165 1.251 1.00 97.69 81 LEU A CA 1
ATOM 675 C C . LEU A 1 81 ? 3.843 -5.657 2.645 1.00 97.69 81 LEU A C 1
ATOM 677 O O . LEU A 1 81 ? 3.028 -6.256 3.344 1.00 97.69 81 LEU A O 1
ATOM 681 N N . GLU A 1 82 ? 5.072 -5.368 3.079 1.00 98.06 82 GLU A N 1
ATOM 682 C CA . GLU A 1 82 ? 5.551 -5.732 4.418 1.00 98.06 82 GLU A CA 1
ATOM 683 C C . GLU A 1 82 ? 4.651 -5.152 5.522 1.00 98.06 82 GLU A C 1
ATOM 685 O O . GLU A 1 82 ? 4.202 -5.876 6.415 1.00 98.06 82 GLU A O 1
ATOM 690 N N . LYS A 1 83 ? 4.310 -3.861 5.421 1.00 97.50 83 LYS A N 1
ATOM 691 C CA . LYS A 1 83 ? 3.412 -3.187 6.372 1.00 97.50 83 LYS A CA 1
ATOM 692 C C . LYS A 1 83 ? 2.009 -3.793 6.367 1.00 97.50 83 LYS A C 1
ATOM 694 O O . LYS A 1 83 ? 1.412 -3.953 7.431 1.00 97.50 83 LYS A O 1
ATOM 699 N N . MET A 1 84 ? 1.476 -4.132 5.192 1.00 96.81 84 MET A N 1
ATOM 700 C CA . MET A 1 84 ? 0.160 -4.765 5.072 1.00 96.81 84 MET A CA 1
ATOM 701 C C . MET A 1 84 ? 0.146 -6.159 5.701 1.00 96.81 84 MET A C 1
ATOM 703 O O . MET A 1 84 ? -0.806 -6.494 6.404 1.00 96.81 84 MET A O 1
ATOM 707 N N . LEU A 1 85 ? 1.202 -6.953 5.505 1.00 97.81 85 LEU A N 1
ATOM 708 C CA . LEU A 1 85 ? 1.329 -8.277 6.114 1.00 97.81 85 LEU A CA 1
ATOM 709 C C . LEU A 1 85 ? 1.374 -8.184 7.643 1.00 97.81 85 LEU A C 1
ATOM 711 O O . LEU A 1 85 ? 0.579 -8.846 8.311 1.00 97.81 85 LEU A O 1
ATOM 715 N N . ASP A 1 86 ? 2.224 -7.317 8.195 1.00 97.88 86 ASP A N 1
ATOM 716 C CA . ASP A 1 86 ? 2.302 -7.086 9.643 1.00 97.88 86 ASP A CA 1
ATOM 717 C C . ASP A 1 86 ? 0.954 -6.616 10.221 1.00 97.88 86 ASP A C 1
ATOM 719 O O . ASP A 1 86 ? 0.462 -7.166 11.213 1.00 97.88 86 ASP A O 1
ATOM 723 N N . GLN A 1 87 ? 0.297 -5.655 9.565 1.00 96.88 87 GLN A N 1
ATOM 724 C CA . GLN A 1 87 ? -0.997 -5.155 10.020 1.00 96.88 87 GLN A CA 1
ATOM 725 C C . GLN A 1 87 ? -2.097 -6.220 9.923 1.00 96.88 87 GLN A C 1
ATOM 727 O O . GLN A 1 87 ? -2.896 -6.354 10.852 1.00 96.88 87 GLN A O 1
ATOM 732 N N . SER A 1 88 ? -2.119 -7.022 8.856 1.00 96.81 88 SER A N 1
ATOM 733 C CA . SER A 1 88 ? -3.081 -8.119 8.704 1.00 96.81 88 SER A CA 1
ATOM 734 C C . SER A 1 88 ? -2.930 -9.166 9.813 1.00 96.81 88 SER A C 1
ATOM 736 O O . SER A 1 88 ? -3.927 -9.606 10.384 1.00 96.81 88 SER A O 1
ATOM 738 N N . ALA A 1 89 ? -1.693 -9.489 10.207 1.00 97.69 89 ALA A N 1
ATOM 739 C CA . ALA A 1 89 ? -1.419 -10.399 11.312 1.00 97.69 89 ALA A CA 1
ATOM 740 C C . ALA A 1 89 ? -1.900 -9.827 12.659 1.00 97.69 89 ALA A C 1
ATOM 742 O O . ALA A 1 89 ? -2.502 -10.546 13.460 1.00 97.69 89 ALA A O 1
ATOM 743 N N . LYS A 1 90 ? -1.690 -8.525 12.905 1.00 97.19 90 LYS A N 1
ATOM 744 C CA . LYS A 1 90 ? -2.194 -7.824 14.104 1.00 97.19 90 LYS A CA 1
ATOM 745 C C . LYS A 1 90 ? -3.720 -7.795 14.168 1.00 97.19 90 LYS A C 1
ATOM 747 O O . LYS A 1 90 ? -4.283 -8.007 15.245 1.00 97.19 90 LYS A O 1
ATOM 752 N N . MET A 1 91 ? -4.378 -7.563 13.031 1.00 96.19 91 MET A N 1
ATOM 753 C CA . MET A 1 91 ? -5.837 -7.608 12.924 1.00 96.19 91 MET A CA 1
ATOM 754 C C . MET A 1 91 ? -6.348 -9.015 13.220 1.00 96.19 91 MET A C 1
ATOM 756 O O . MET A 1 91 ? -7.191 -9.170 14.094 1.00 96.19 91 MET A O 1
ATOM 760 N N . TYR A 1 92 ? -5.774 -10.037 12.578 1.00 96.19 92 TYR A N 1
ATOM 761 C CA . TYR A 1 92 ? -6.175 -11.430 12.776 1.00 96.19 92 TYR A CA 1
ATOM 762 C C . TYR A 1 92 ? -6.010 -11.894 14.225 1.00 96.19 92 TYR A C 1
ATOM 764 O O . TYR A 1 92 ? -6.871 -12.580 14.756 1.00 96.19 92 TYR A O 1
ATOM 772 N N . LYS A 1 93 ? -4.934 -11.480 14.903 1.00 96.38 93 LYS A N 1
ATOM 773 C CA . LYS A 1 93 ? -4.715 -11.787 16.326 1.00 96.38 93 LYS A CA 1
ATOM 774 C C . LYS A 1 93 ? -5.763 -11.159 17.258 1.00 96.38 93 LYS A C 1
ATOM 776 O O . LYS A 1 93 ? -5.888 -11.589 18.401 1.00 96.38 93 LYS A O 1
ATOM 781 N N . SER A 1 94 ? -6.443 -10.112 16.796 1.00 92.75 94 SER A N 1
ATOM 782 C CA . SER A 1 94 ? -7.459 -9.374 17.555 1.00 92.75 94 SER A CA 1
ATOM 783 C C . SER A 1 94 ? -8.893 -9.817 17.233 1.00 92.75 94 SER A C 1
ATOM 785 O O . SER A 1 94 ? -9.825 -9.231 17.785 1.00 92.75 94 SER A O 1
ATOM 787 N N . LEU A 1 95 ? -9.062 -10.802 16.340 1.00 88.38 95 LEU A N 1
ATOM 788 C CA . LEU A 1 95 ? -10.325 -11.495 16.063 1.00 88.38 95 LEU A CA 1
ATOM 789 C C . LEU A 1 95 ? -10.506 -12.675 17.024 1.00 88.38 95 LEU A C 1
ATOM 791 O O . LEU A 1 95 ? -11.661 -12.888 17.452 1.00 88.38 95 LEU A O 1
#

Organism: Streptococcus uberis (NCBI:txid1349)

Sequence (95 aa):
MEKNTLPSLEEKYQHFSQIQAQFAETLENYQQNYQDFVQLRAFYGSDDWYESRQTPNDADAFSILSEDTLYNLFVEHSGLLEKMLDQSAKMYKSL

Foldseek 3Di:
DDDPDVVVVVVVCVVVVVVVVVVVVVVVVCVVCVVVLVVLVVLVPDPNLVVQCVPPPCCVVDPSNDNVPNVVVVVVVVVVVVVVVVVVVVVVVVD

InterPro domains:
  IPR025384 Protein of unknown function DUF4298 [PF14131] (7-86)

Secondary structure (DSSP, 8-state):
-----HHHHHHHHHHHHHHHHHHHHHHHHHHHTHHHHHHHHHHTTSHHHHHHHH-TTTGGG-GGGSHHHHHHHHHHHHHHHHHHHHHHHHHHHT-